Protein AF-A0A954ZZL9-F1 (afdb_monomer_lite)

pLDDT: mean 78.97, std 17.35, range [34.94, 96.69]

Secondary structure (DSSP, 8-state):
-HHHHHHHHHHHHHHHHHHHHHHHHHHHHHHHHHHHHHHHHHHHHHHHHHHHHHHHH---HHHHHHHHHHHHHHTTS-SS----PPPBPTTT-PBPPTT-SB-TTT--B--TTTTS-------

Structure (mmCIF, N/CA/C/O backbone):
data_AF-A0A954ZZL9-F1
#
_entry.id   AF-A0A954ZZL9-F1
#
loop_
_atom_site.group_PDB
_atom_site.id
_atom_site.type_symbol
_atom_site.label_atom_id
_atom_site.label_alt_id
_atom_site.label_comp_id
_atom_site.label_asym_id
_atom_site.label_entity_id
_atom_site.label_seq_id
_atom_site.pdbx_PDB_ins_code
_atom_site.Cartn_x
_atom_site.Cartn_y
_atom_site.Cartn_z
_atom_site.occupancy
_atom_site.B_iso_or_equiv
_atom_site.auth_seq_id
_atom_site.auth_comp_id
_atom_site.auth_asym_id
_atom_site.auth_atom_id
_atom_site.pdbx_PDB_model_num
ATOM 1 N N . MET A 1 1 ? 34.068 2.398 -41.961 1.00 77.44 1 MET A N 1
ATOM 2 C CA . MET A 1 1 ? 32.787 2.642 -42.670 1.00 77.44 1 MET A CA 1
ATOM 3 C C . MET A 1 1 ? 31.711 1.621 -42.310 1.00 77.44 1 MET A C 1
ATOM 5 O O . MET A 1 1 ? 30.819 1.980 -41.560 1.00 77.44 1 MET A O 1
ATOM 9 N N . LEU A 1 2 ? 31.768 0.361 -42.774 1.00 84.62 2 LEU A N 1
ATOM 10 C CA . LEU A 1 2 ? 30.718 -0.630 -42.451 1.00 84.62 2 LEU A CA 1
ATOM 11 C C . LEU A 1 2 ? 30.687 -0.998 -40.952 1.00 84.62 2 LEU A C 1
ATOM 13 O O . LEU A 1 2 ? 29.621 -1.120 -40.359 1.00 84.62 2 LEU A O 1
ATOM 17 N N . TRP A 1 3 ? 31.870 -1.113 -40.342 1.00 89.19 3 TRP A N 1
ATOM 18 C CA . TRP A 1 3 ? 32.038 -1.358 -38.907 1.00 89.19 3 TRP A CA 1
ATOM 19 C C . TRP A 1 3 ? 31.498 -0.208 -38.045 1.00 89.19 3 TRP A C 1
ATOM 21 O O . TRP A 1 3 ? 30.734 -0.456 -37.121 1.00 89.19 3 TRP A O 1
ATOM 31 N N . ASP A 1 4 ? 31.812 1.044 -38.394 1.00 90.81 4 ASP A N 1
ATOM 32 C CA . ASP A 1 4 ? 31.333 2.224 -37.655 1.00 90.81 4 ASP A CA 1
ATOM 33 C C . ASP A 1 4 ? 29.807 2.357 -37.715 1.00 90.81 4 ASP A C 1
ATOM 35 O O . ASP A 1 4 ? 29.178 2.688 -36.716 1.00 90.81 4 ASP A O 1
ATOM 39 N N . LEU A 1 5 ? 29.196 2.039 -38.863 1.00 89.88 5 LEU A N 1
ATOM 40 C CA . LEU A 1 5 ? 27.737 2.020 -39.015 1.00 89.88 5 LEU A CA 1
ATOM 41 C C . LEU A 1 5 ? 27.089 0.949 -38.127 1.00 89.88 5 LEU A C 1
ATOM 43 O O . LEU A 1 5 ? 26.090 1.216 -37.460 1.00 89.88 5 LEU A O 1
ATOM 47 N N . MET A 1 6 ? 27.672 -0.251 -38.078 1.00 90.12 6 MET A N 1
ATOM 48 C CA . MET A 1 6 ? 27.188 -1.329 -37.213 1.00 90.12 6 MET A CA 1
ATOM 49 C C . MET A 1 6 ? 27.371 -0.986 -35.727 1.00 90.12 6 MET A C 1
ATOM 51 O O . MET A 1 6 ? 26.469 -1.217 -34.923 1.00 90.12 6 MET A O 1
ATOM 55 N N . GLN A 1 7 ? 28.498 -0.371 -35.366 1.00 91.38 7 GLN A N 1
ATOM 56 C CA . GLN A 1 7 ? 28.779 0.077 -34.005 1.00 91.38 7 GLN A CA 1
ATOM 57 C C . GLN A 1 7 ? 27.815 1.185 -33.564 1.00 91.38 7 GLN A C 1
ATOM 59 O O . GLN A 1 7 ? 27.275 1.125 -32.461 1.00 91.38 7 GLN A O 1
ATOM 64 N N . GLN A 1 8 ? 27.539 2.166 -34.425 1.00 91.00 8 GLN A N 1
ATOM 65 C CA . GLN A 1 8 ? 26.559 3.220 -34.153 1.00 91.00 8 GLN A CA 1
ATOM 66 C C . GLN A 1 8 ? 25.146 2.651 -33.970 1.00 91.00 8 GLN A C 1
ATOM 68 O O . GLN A 1 8 ? 24.443 3.059 -33.044 1.00 91.00 8 GLN A O 1
ATOM 73 N N . ALA A 1 9 ? 24.750 1.665 -34.783 1.00 90.06 9 ALA A N 1
ATOM 74 C CA . ALA A 1 9 ? 23.472 0.974 -34.621 1.00 90.06 9 ALA A CA 1
ATOM 75 C C . ALA A 1 9 ? 23.392 0.219 -33.281 1.00 90.06 9 ALA A C 1
ATOM 77 O O . ALA A 1 9 ? 22.392 0.322 -32.570 1.00 90.06 9 ALA A O 1
ATOM 78 N N . GLN A 1 10 ? 24.465 -0.474 -32.887 1.00 92.19 10 GLN A N 1
ATOM 79 C CA . GLN A 1 10 ? 24.530 -1.189 -31.612 1.00 92.19 10 GLN A CA 1
ATOM 80 C C . GLN A 1 10 ? 24.492 -0.235 -30.407 1.00 92.19 10 GLN A C 1
ATOM 82 O O . GLN A 1 10 ? 23.763 -0.485 -29.449 1.00 92.19 10 GLN A O 1
ATOM 87 N N . ILE A 1 11 ? 25.210 0.893 -30.462 1.00 90.44 11 ILE A N 1
ATOM 88 C CA . ILE A 1 11 ? 25.174 1.936 -29.421 1.00 90.44 11 ILE A CA 1
ATOM 89 C C . ILE A 1 11 ? 23.768 2.535 -29.310 1.00 90.44 11 ILE A C 1
ATOM 91 O O . ILE A 1 11 ? 23.266 2.709 -28.201 1.00 90.44 11 ILE A O 1
ATOM 95 N N . SER A 1 12 ? 23.112 2.812 -30.442 1.00 91.31 12 SER A N 1
ATOM 96 C CA . SER A 1 12 ? 21.734 3.313 -30.467 1.00 91.31 12 SER A CA 1
ATOM 97 C C . SER A 1 12 ? 20.740 2.315 -29.871 1.00 91.31 12 SER A C 1
ATOM 99 O O . SER A 1 12 ? 19.800 2.721 -29.186 1.00 91.31 12 SER A O 1
ATOM 101 N N . GLN A 1 13 ? 20.932 1.017 -30.106 1.00 92.38 13 GLN A N 1
ATOM 102 C CA . GLN A 1 13 ? 20.095 -0.010 -29.497 1.00 92.38 13 GLN A CA 1
ATOM 103 C C . GLN A 1 13 ? 20.318 -0.080 -27.981 1.00 92.38 13 GLN A C 1
ATOM 105 O O . GLN A 1 13 ? 19.345 -0.062 -27.225 1.00 92.38 13 GLN A O 1
ATOM 110 N N . MET A 1 14 ? 21.578 -0.108 -27.530 1.00 88.94 14 MET A N 1
ATOM 111 C CA . MET A 1 14 ? 21.914 -0.156 -26.103 1.00 88.94 14 MET A CA 1
ATOM 112 C C . MET A 1 14 ? 21.408 1.080 -25.353 1.00 88.94 14 MET A C 1
ATOM 114 O O . MET A 1 14 ? 20.852 0.948 -24.264 1.00 88.94 14 MET A O 1
ATOM 118 N N . SER A 1 15 ? 21.529 2.277 -25.935 1.00 92.19 15 SER A N 1
ATOM 119 C CA . SER A 1 15 ? 20.989 3.499 -25.330 1.00 92.19 15 SER A CA 1
ATOM 120 C C . SER A 1 15 ? 19.459 3.473 -25.259 1.00 92.19 15 SER A C 1
ATOM 122 O O . SER A 1 15 ? 18.885 3.867 -24.244 1.00 92.19 15 SER A O 1
ATOM 124 N N . GLY A 1 16 ? 18.784 2.924 -26.275 1.00 92.81 16 GLY A N 1
ATOM 125 C CA . GLY A 1 16 ? 17.335 2.712 -26.263 1.00 92.81 16 GLY A CA 1
ATOM 126 C C . GLY A 1 16 ? 16.868 1.654 -25.254 1.00 92.81 16 GLY A C 1
ATOM 127 O O . GLY A 1 16 ? 15.778 1.763 -24.690 1.00 92.81 16 GLY A O 1
ATOM 128 N N . GLU A 1 17 ? 17.656 0.610 -25.000 1.00 92.88 17 GLU A N 1
ATOM 129 C CA . GLU A 1 17 ? 17.402 -0.368 -23.933 1.00 92.88 17 GLU A CA 1
ATOM 130 C C . GLU A 1 17 ? 17.608 0.243 -22.544 1.00 92.88 17 GLU A C 1
ATOM 132 O O . GLU A 1 17 ? 16.727 0.109 -21.693 1.00 92.88 17 GLU A O 1
ATOM 137 N N . ALA A 1 18 ? 18.695 0.992 -22.346 1.00 92.88 18 ALA A N 1
ATOM 138 C CA . ALA A 1 18 ? 18.972 1.708 -21.104 1.00 92.88 18 ALA A CA 1
ATOM 139 C C . ALA A 1 18 ? 17.880 2.744 -20.783 1.00 92.88 18 ALA A C 1
ATOM 141 O O . ALA A 1 18 ? 17.373 2.775 -19.664 1.00 92.88 18 ALA A O 1
ATOM 142 N N . ALA A 1 19 ? 17.438 3.526 -21.773 1.00 92.94 19 ALA A N 1
ATOM 143 C CA . ALA A 1 19 ? 16.349 4.489 -21.604 1.00 92.94 19 ALA A CA 1
ATOM 144 C C . ALA A 1 19 ? 15.027 3.806 -21.213 1.00 92.94 19 ALA A C 1
ATOM 146 O O . ALA A 1 19 ? 14.313 4.273 -20.326 1.00 92.94 19 ALA A O 1
ATOM 147 N N . ARG A 1 20 ? 14.706 2.659 -21.832 1.00 92.88 20 ARG A N 1
ATOM 148 C CA . ARG A 1 20 ? 13.519 1.865 -21.475 1.00 92.88 20 ARG A CA 1
ATOM 149 C C . ARG A 1 20 ? 13.626 1.264 -20.076 1.00 92.88 20 ARG A C 1
ATOM 151 O O . ARG A 1 20 ? 12.612 1.183 -19.386 1.00 92.88 20 ARG A O 1
ATOM 158 N N . ALA A 1 21 ? 14.814 0.829 -19.664 1.00 92.81 21 ALA A N 1
ATOM 159 C CA . ALA A 1 21 ? 15.054 0.342 -18.312 1.00 92.81 21 ALA A CA 1
ATOM 160 C C . ALA A 1 21 ? 14.872 1.465 -17.278 1.00 92.81 21 ALA A C 1
ATOM 162 O O . ALA A 1 21 ? 14.150 1.256 -16.306 1.00 92.81 21 ALA A O 1
ATOM 163 N N . GLY A 1 22 ? 15.416 2.660 -17.542 1.00 94.69 22 GLY A N 1
ATOM 164 C CA . GLY A 1 22 ? 15.216 3.853 -16.711 1.00 94.69 22 GLY A CA 1
ATOM 165 C C . GLY A 1 22 ? 13.738 4.211 -16.564 1.00 94.69 22 GLY A C 1
ATOM 166 O O . GLY A 1 22 ? 13.208 4.205 -15.460 1.00 94.69 22 GLY A O 1
ATOM 167 N N . ALA A 1 23 ? 13.014 4.345 -17.679 1.00 94.38 23 ALA A N 1
ATOM 168 C CA . ALA A 1 23 ? 11.582 4.655 -17.645 1.00 94.38 23 ALA A CA 1
ATOM 169 C C . ALA A 1 23 ? 10.737 3.590 -16.911 1.00 94.38 23 ALA A C 1
ATOM 171 O O . ALA A 1 23 ? 9.698 3.898 -16.320 1.00 94.38 23 ALA A O 1
ATOM 172 N N . ARG A 1 24 ? 11.146 2.312 -16.950 1.00 94.06 24 ARG A N 1
ATOM 173 C CA . ARG A 1 24 ? 10.504 1.247 -16.162 1.00 94.06 24 ARG A CA 1
ATOM 174 C C . ARG A 1 24 ? 10.793 1.403 -14.671 1.00 94.06 24 ARG A C 1
ATOM 176 O O . ARG A 1 24 ? 9.863 1.209 -13.890 1.00 94.06 24 ARG A O 1
ATOM 183 N N . ALA A 1 25 ? 12.026 1.737 -14.297 1.00 95.12 25 ALA A N 1
ATOM 184 C CA . ALA A 1 25 ? 12.411 1.980 -12.911 1.00 95.12 25 ALA A CA 1
ATOM 185 C C . ALA A 1 25 ? 11.607 3.149 -12.321 1.00 95.12 25 ALA A C 1
ATOM 187 O O . ALA A 1 25 ? 10.930 2.955 -11.314 1.00 95.12 25 ALA A O 1
ATOM 188 N N . ASP A 1 26 ? 11.536 4.278 -13.031 1.00 95.62 26 ASP A N 1
ATOM 189 C CA . ASP A 1 26 ? 10.769 5.459 -12.609 1.00 95.62 26 ASP A CA 1
ATOM 190 C C . ASP A 1 26 ? 9.279 5.130 -12.402 1.00 95.62 26 ASP A C 1
ATOM 192 O O . ASP A 1 26 ? 8.631 5.568 -11.452 1.00 95.62 26 ASP A O 1
ATOM 196 N N . ASN A 1 27 ? 8.701 4.306 -13.284 1.00 96.19 27 ASN A N 1
ATOM 197 C CA . ASN A 1 27 ? 7.307 3.877 -13.162 1.00 96.19 27 ASN A CA 1
ATOM 198 C C . ASN A 1 27 ? 7.084 2.969 -11.942 1.00 96.19 27 ASN A C 1
ATOM 200 O O . ASN A 1 27 ? 6.061 3.083 -11.263 1.00 96.19 27 ASN A O 1
ATOM 204 N N . VAL A 1 28 ? 8.023 2.063 -11.659 1.00 95.69 28 VAL A N 1
ATOM 205 C CA . VAL A 1 28 ? 7.971 1.213 -10.462 1.00 95.69 28 VAL A CA 1
ATOM 206 C C . VAL A 1 28 ? 8.086 2.065 -9.202 1.00 95.69 28 VAL A C 1
ATOM 208 O O . VAL A 1 28 ? 7.278 1.881 -8.295 1.00 95.69 28 VAL A O 1
ATOM 211 N N . GLU A 1 29 ? 9.000 3.031 -9.177 1.00 96.69 29 GLU A N 1
ATOM 212 C CA . GLU A 1 29 ? 9.170 3.954 -8.055 1.00 96.69 29 GLU A CA 1
ATOM 213 C C . GLU A 1 29 ? 7.896 4.771 -7.801 1.00 96.69 29 GLU A C 1
ATOM 215 O O . GLU A 1 29 ? 7.368 4.772 -6.689 1.00 96.69 29 GLU A O 1
ATOM 220 N N . MET A 1 30 ? 7.301 5.359 -8.844 1.00 95.88 30 MET A N 1
ATOM 221 C CA . MET A 1 30 ? 6.023 6.069 -8.717 1.00 95.88 30 MET A CA 1
ATOM 222 C C . MET A 1 30 ? 4.892 5.170 -8.196 1.00 95.88 30 MET A C 1
ATOM 224 O O . MET A 1 30 ? 4.024 5.617 -7.443 1.00 95.88 30 MET A O 1
ATOM 228 N N . LYS A 1 31 ? 4.845 3.901 -8.620 1.00 95.25 31 LYS A N 1
ATOM 229 C CA . LYS A 1 31 ? 3.844 2.942 -8.129 1.00 95.25 31 LYS A CA 1
ATOM 230 C C . LYS A 1 31 ? 4.073 2.586 -6.667 1.00 95.25 31 LYS A C 1
ATOM 232 O O . LYS A 1 31 ? 3.084 2.455 -5.948 1.00 95.25 31 LYS A O 1
ATOM 237 N N . LEU A 1 32 ? 5.329 2.442 -6.251 1.00 96.38 32 LEU A N 1
ATOM 238 C CA . LEU A 1 32 ? 5.699 2.165 -4.869 1.00 96.38 32 LEU A CA 1
ATOM 239 C C . LEU A 1 32 ? 5.281 3.325 -3.964 1.00 96.38 32 LEU A C 1
ATOM 241 O O . LEU A 1 32 ? 4.493 3.105 -3.050 1.00 96.38 32 LEU A O 1
ATOM 245 N N . GLN A 1 33 ? 5.649 4.558 -4.315 1.00 95.31 33 GLN A N 1
ATOM 246 C CA . GLN A 1 33 ? 5.258 5.757 -3.564 1.00 95.31 33 GLN A CA 1
ATOM 247 C C . GLN A 1 33 ? 3.733 5.885 -3.426 1.00 95.31 33 GLN A C 1
ATOM 249 O O . GLN A 1 33 ? 3.205 6.182 -2.356 1.00 95.31 33 GLN A O 1
ATOM 254 N N . ARG A 1 34 ? 2.977 5.612 -4.499 1.00 94.00 34 ARG A N 1
ATOM 255 C CA . ARG A 1 34 ? 1.504 5.610 -4.436 1.00 94.00 34 ARG A CA 1
ATOM 256 C C . ARG A 1 34 ? 0.952 4.486 -3.563 1.00 94.00 34 ARG A C 1
ATOM 258 O O . ARG A 1 34 ? -0.110 4.658 -2.967 1.00 94.00 34 ARG A O 1
ATOM 265 N N . ALA A 1 35 ? 1.597 3.322 -3.544 1.00 94.00 35 ALA A N 1
ATOM 266 C CA . ALA A 1 35 ? 1.190 2.211 -2.692 1.00 94.00 35 ALA A CA 1
ATOM 267 C C . ALA A 1 35 ? 1.444 2.541 -1.216 1.00 94.00 35 ALA A C 1
ATOM 269 O O . ALA A 1 35 ? 0.531 2.373 -0.413 1.00 94.00 35 ALA A O 1
ATOM 270 N N . GLU A 1 36 ? 2.613 3.094 -0.892 1.00 94.69 36 GLU A N 1
ATOM 271 C CA . GLU A 1 36 ? 2.982 3.565 0.449 1.00 94.69 36 GLU A CA 1
ATOM 272 C C . GLU A 1 36 ? 1.984 4.610 0.958 1.00 94.69 36 GLU A C 1
ATOM 274 O O . GLU A 1 36 ? 1.335 4.391 1.975 1.00 94.69 36 GLU A O 1
ATOM 279 N N . GLN A 1 37 ? 1.704 5.655 0.170 1.00 94.88 37 GLN A N 1
ATOM 280 C CA . GLN A 1 37 ? 0.708 6.676 0.529 1.00 94.88 37 GLN A CA 1
ATOM 281 C C . GLN A 1 37 ? -0.689 6.095 0.799 1.00 94.88 37 GLN A C 1
ATOM 283 O O . GLN A 1 37 ? -1.439 6.595 1.641 1.00 94.88 37 GLN A O 1
ATOM 288 N N . ARG A 1 38 ? -1.083 5.046 0.066 1.00 93.69 38 ARG A N 1
ATOM 289 C CA . ARG A 1 38 ? -2.365 4.365 0.294 1.00 93.69 38 ARG A CA 1
ATOM 290 C C . ARG A 1 38 ? -2.345 3.551 1.581 1.00 93.69 38 ARG A C 1
ATOM 292 O O . ARG A 1 38 ? -3.364 3.541 2.265 1.00 93.69 38 ARG A O 1
ATOM 299 N N . VAL A 1 39 ? -1.236 2.885 1.894 1.00 95.38 39 VAL A N 1
ATOM 300 C CA . VAL A 1 39 ? -1.061 2.138 3.146 1.00 95.38 39 VAL A CA 1
ATOM 301 C C . VAL A 1 39 ? -1.094 3.094 4.335 1.00 95.38 39 VAL A C 1
ATOM 303 O O . VAL A 1 39 ? -1.876 2.860 5.250 1.00 95.38 39 VAL A O 1
ATOM 306 N N . ASP A 1 40 ? -0.371 4.211 4.275 1.00 93.38 40 ASP A N 1
ATOM 307 C CA . ASP A 1 40 ? -0.361 5.221 5.341 1.00 93.38 40 ASP A CA 1
ATOM 308 C C . ASP A 1 40 ? -1.757 5.794 5.582 1.00 93.38 40 ASP A C 1
ATOM 310 O O . ASP A 1 40 ? -2.231 5.890 6.715 1.00 93.38 40 ASP A O 1
ATOM 314 N N . ARG A 1 41 ? -2.478 6.111 4.500 1.00 94.31 41 ARG A N 1
ATOM 315 C CA . ARG A 1 41 ? -3.862 6.577 4.600 1.00 94.31 41 ARG A CA 1
ATOM 316 C C . ARG A 1 41 ? -4.783 5.521 5.209 1.00 94.31 41 ARG A C 1
ATOM 318 O O . ARG A 1 41 ? -5.663 5.873 5.990 1.00 94.31 41 ARG A O 1
ATOM 325 N N . LEU A 1 42 ? -4.621 4.250 4.843 1.00 95.06 42 LEU A N 1
ATOM 326 C CA . LEU A 1 42 ? -5.401 3.158 5.428 1.00 95.06 42 LEU A CA 1
ATOM 327 C C . LEU A 1 42 ? -5.085 2.991 6.915 1.00 95.06 42 LEU A C 1
ATOM 329 O O . LEU A 1 42 ? -6.015 2.864 7.702 1.00 95.06 42 LEU A O 1
ATOM 333 N N . ALA A 1 43 ? -3.813 3.066 7.307 1.00 92.75 43 ALA A N 1
ATOM 334 C CA . ALA A 1 43 ? -3.402 3.013 8.704 1.00 92.75 43 ALA A CA 1
ATOM 335 C C . ALA A 1 43 ? -4.033 4.156 9.513 1.00 92.75 43 ALA A C 1
ATOM 337 O O . ALA A 1 43 ? -4.634 3.903 10.555 1.00 92.75 43 ALA A O 1
ATOM 338 N N . LEU A 1 44 ? -3.993 5.391 8.998 1.00 94.94 44 LEU A N 1
ATOM 339 C CA . LEU A 1 44 ? -4.648 6.547 9.622 1.00 94.94 44 LEU A CA 1
ATOM 340 C C . LEU A 1 44 ? -6.155 6.337 9.799 1.00 94.94 44 LEU A C 1
ATOM 342 O O . LEU A 1 44 ? -6.694 6.622 10.867 1.00 94.94 44 LEU A O 1
ATOM 346 N N . LEU A 1 45 ? -6.838 5.814 8.778 1.00 95.06 45 LEU A N 1
ATOM 347 C CA . LEU A 1 45 ? -8.267 5.512 8.868 1.00 95.06 45 LEU A CA 1
ATOM 348 C C . LEU A 1 45 ? -8.554 4.400 9.881 1.00 95.06 45 LEU A C 1
ATOM 350 O O . LEU A 1 45 ? -9.497 4.532 10.652 1.00 95.06 45 LEU A O 1
ATOM 354 N N . CYS A 1 46 ? -7.753 3.334 9.913 1.00 92.50 46 CYS A N 1
ATOM 355 C CA . CYS A 1 46 ? -7.894 2.258 10.895 1.00 92.50 46 CYS A CA 1
ATOM 356 C C . CYS A 1 46 ? -7.704 2.762 12.327 1.00 92.50 46 CYS A C 1
ATOM 358 O O . CYS A 1 46 ? -8.511 2.427 13.189 1.00 92.50 46 CYS A O 1
ATOM 360 N N . MET A 1 47 ? -6.705 3.615 12.567 1.00 92.25 47 MET A N 1
ATOM 361 C CA . MET A 1 47 ? -6.502 4.248 13.872 1.00 92.25 47 MET A CA 1
ATOM 362 C C . MET A 1 47 ? -7.691 5.134 14.254 1.00 92.25 47 MET A C 1
ATOM 364 O O . MET A 1 47 ? -8.214 5.005 15.354 1.00 92.25 47 MET A O 1
ATOM 368 N N . ALA A 1 48 ? -8.180 5.969 13.332 1.00 93.50 48 ALA A N 1
ATOM 369 C CA . ALA A 1 48 ? -9.349 6.811 13.584 1.00 93.50 48 ALA A CA 1
ATOM 370 C C . ALA A 1 48 ? -10.613 5.982 13.879 1.00 93.50 48 ALA A C 1
ATOM 372 O O . ALA A 1 48 ? -11.361 6.302 14.800 1.00 93.50 48 ALA A O 1
ATOM 373 N N . MET A 1 49 ? -10.843 4.899 13.127 1.00 91.62 49 MET A N 1
ATOM 374 C CA . MET A 1 49 ? -11.946 3.969 13.384 1.00 91.62 49 MET A CA 1
ATOM 375 C C . MET A 1 49 ? -11.815 3.332 14.767 1.00 91.62 49 MET A C 1
ATOM 377 O O . MET A 1 49 ? -12.802 3.290 15.497 1.00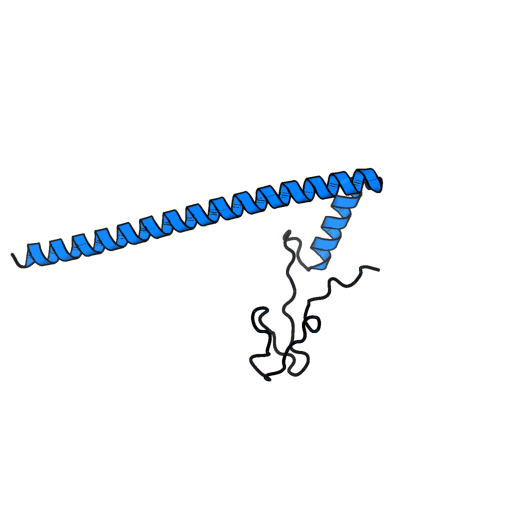 91.62 49 MET A O 1
ATOM 381 N N . TRP A 1 50 ? -10.614 2.881 15.141 1.00 91.56 50 TRP A N 1
ATOM 382 C CA . TRP A 1 50 ? -10.356 2.297 16.455 1.00 91.56 50 TRP A CA 1
ATOM 383 C C . TRP A 1 50 ? -10.640 3.279 17.589 1.00 91.56 50 TRP A C 1
ATOM 385 O O . TRP A 1 50 ? -11.391 2.928 18.491 1.00 91.56 50 TRP A O 1
ATOM 395 N N . THR A 1 51 ? -10.121 4.510 17.523 1.00 89.31 51 THR A N 1
ATOM 396 C CA . THR A 1 51 ? -10.378 5.537 18.544 1.00 89.31 51 THR A CA 1
ATOM 397 C C . THR A 1 51 ? -11.875 5.804 18.709 1.00 89.31 51 THR A C 1
ATOM 399 O O . THR A 1 51 ? -12.378 5.830 19.826 1.00 89.31 51 THR A O 1
ATOM 402 N N . LEU A 1 52 ? -12.620 5.923 17.606 1.00 92.06 52 LEU A N 1
ATOM 403 C CA . LEU A 1 52 ? -14.071 6.124 17.667 1.00 92.06 52 LEU A CA 1
ATOM 404 C C . LEU A 1 52 ? -14.810 4.920 18.268 1.00 92.06 52 LEU A C 1
ATOM 406 O O . LEU A 1 52 ? -15.781 5.095 19.004 1.00 92.06 52 LEU A O 1
ATOM 410 N N . LEU A 1 53 ? -14.383 3.699 17.940 1.00 90.94 53 LEU A N 1
ATOM 411 C CA . LEU A 1 53 ? -14.978 2.469 18.461 1.00 90.94 53 LEU A CA 1
ATOM 412 C C . LEU A 1 53 ? -14.699 2.310 19.956 1.00 90.94 53 LEU A C 1
ATOM 414 O O . LEU A 1 53 ? -15.642 2.092 20.718 1.00 90.94 53 LEU A O 1
ATOM 418 N N . SER A 1 54 ? -13.445 2.451 20.384 1.00 91.00 54 SER A N 1
ATOM 419 C CA . SER A 1 54 ? -13.041 2.263 21.779 1.00 91.00 54 SER A CA 1
ATOM 420 C C . SER A 1 54 ? -13.690 3.296 22.703 1.00 91.00 54 SER A C 1
ATOM 422 O O . SER A 1 54 ? -14.242 2.917 23.734 1.00 91.00 54 SER A O 1
ATOM 424 N N . GLU A 1 55 ? -13.772 4.566 22.290 1.00 90.19 55 GLU A N 1
ATOM 425 C CA . GLU A 1 55 ? -14.463 5.622 23.048 1.00 90.19 55 GLU A CA 1
ATOM 426 C C . GLU A 1 55 ? -15.961 5.347 23.250 1.00 90.19 55 GLU A C 1
ATOM 428 O O . GLU A 1 55 ? -16.536 5.727 24.271 1.00 90.19 55 GLU A O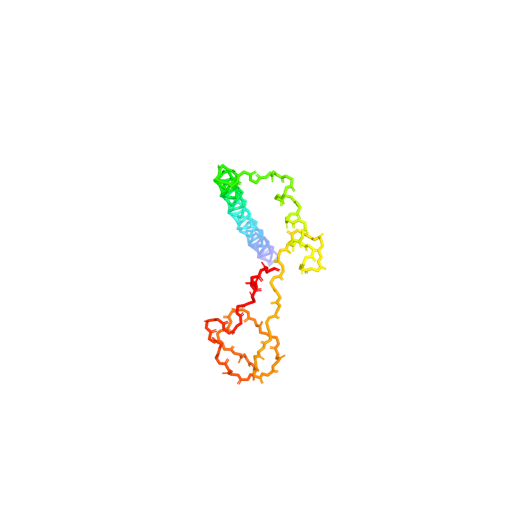 1
ATOM 433 N N . LYS A 1 56 ? -16.623 4.714 22.274 1.00 89.50 56 LYS A N 1
ATOM 434 C CA . LYS A 1 56 ? -18.077 4.479 22.307 1.00 89.50 56 LYS A CA 1
ATOM 435 C C . LYS A 1 56 ? -18.475 3.161 22.958 1.00 89.50 56 LYS A C 1
ATOM 437 O O . LYS A 1 56 ? -19.600 3.055 23.438 1.00 89.50 56 LYS A O 1
ATOM 442 N N . THR A 1 57 ? -17.597 2.165 22.933 1.00 88.94 57 THR A N 1
ATOM 443 C CA . THR A 1 57 ? -17.922 0.788 23.341 1.00 88.94 57 THR A CA 1
ATOM 444 C C . THR A 1 57 ? -17.174 0.329 24.587 1.00 88.94 57 THR A C 1
ATOM 446 O O . THR A 1 57 ? -17.615 -0.621 25.224 1.00 88.94 57 THR A O 1
ATOM 449 N N . GLY A 1 58 ? -16.073 0.993 24.954 1.00 86.81 58 GLY A N 1
ATOM 450 C CA . GLY A 1 58 ? -15.214 0.571 26.062 1.00 86.81 58 GLY A CA 1
ATOM 451 C C . GLY A 1 58 ? -14.403 -0.698 25.776 1.00 86.81 58 GLY A C 1
ATOM 452 O O . GLY A 1 58 ? -13.816 -1.245 26.705 1.00 86.81 58 GLY A O 1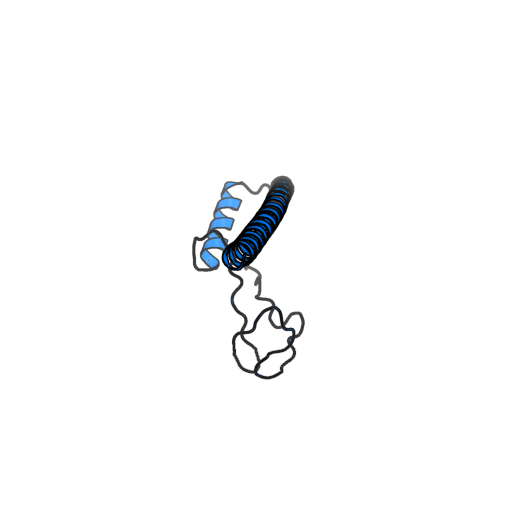
ATOM 453 N N . ILE A 1 59 ? -14.374 -1.163 24.520 1.00 90.25 59 ILE A N 1
ATOM 454 C CA . ILE A 1 59 ? -13.587 -2.328 24.092 1.00 90.25 59 ILE A CA 1
ATOM 455 C C . ILE A 1 59 ? -12.104 -2.066 24.353 1.00 90.25 59 ILE A C 1
ATOM 457 O O . ILE A 1 59 ? -11.581 -0.990 24.044 1.00 90.25 59 ILE A O 1
ATOM 461 N N . THR A 1 60 ? -11.426 -3.071 24.900 1.00 88.06 60 THR A N 1
ATOM 462 C CA . THR A 1 60 ? -9.994 -2.995 25.202 1.00 88.06 60 THR A CA 1
ATOM 463 C C . THR A 1 60 ? -9.144 -3.378 23.992 1.00 88.06 60 THR A C 1
ATOM 465 O O . THR A 1 60 ? -9.562 -4.122 23.104 1.00 88.06 60 THR A O 1
ATOM 468 N N . GLU A 1 61 ? -7.906 -2.893 23.951 1.00 84.62 61 GLU A N 1
ATOM 469 C CA . GLU A 1 61 ? -6.974 -3.225 22.865 1.00 84.62 61 GLU A CA 1
ATOM 470 C C . GLU A 1 61 ? -6.637 -4.728 22.821 1.00 84.62 61 GLU A C 1
ATOM 472 O O . GLU A 1 61 ? -6.427 -5.302 21.752 1.00 84.62 61 GLU A O 1
ATOM 477 N N . GLU A 1 62 ? -6.686 -5.402 23.971 1.00 86.06 62 GLU A N 1
ATOM 478 C CA . GLU A 1 62 ? -6.510 -6.852 24.091 1.00 86.06 62 GLU A CA 1
ATOM 479 C C . GLU A 1 62 ? -7.629 -7.630 23.381 1.00 86.06 62 GLU A C 1
ATOM 481 O O . GLU A 1 62 ? -7.356 -8.589 22.654 1.00 86.06 62 GLU A O 1
ATOM 486 N N . GLU A 1 63 ? -8.882 -7.193 23.528 1.00 85.31 63 GLU A N 1
ATOM 487 C CA . GLU A 1 63 ? -10.038 -7.783 22.841 1.00 85.31 63 GLU A CA 1
ATOM 488 C C . GLU A 1 63 ? -9.941 -7.605 21.324 1.00 85.31 63 GLU A C 1
ATOM 490 O O . GLU A 1 63 ? -10.196 -8.552 20.574 1.00 85.31 63 GLU A O 1
ATOM 495 N N . LEU A 1 64 ? -9.497 -6.431 20.861 1.00 87.12 64 LEU A N 1
ATOM 496 C CA . LEU A 1 64 ? -9.241 -6.195 19.441 1.00 87.12 64 LEU A CA 1
ATOM 497 C C . LEU A 1 64 ? -8.170 -7.152 18.907 1.00 87.12 64 LEU A C 1
ATOM 499 O O . LEU A 1 64 ? -8.375 -7.792 17.875 1.00 87.12 64 LEU A O 1
ATOM 503 N N . HIS A 1 65 ? -7.040 -7.280 19.604 1.00 85.88 65 HIS A N 1
ATOM 504 C CA . HIS A 1 65 ? -5.959 -8.174 19.192 1.00 85.88 65 HIS A CA 1
ATOM 505 C C . HIS A 1 65 ? -6.392 -9.639 19.146 1.00 85.88 65 HIS A C 1
ATOM 507 O O . HIS A 1 65 ? -6.041 -10.353 18.202 1.00 85.88 65 HIS A O 1
ATOM 513 N N . ASN A 1 66 ? -7.170 -10.088 20.130 1.00 86.00 66 ASN A N 1
ATOM 514 C CA . ASN A 1 66 ? -7.724 -11.439 20.137 1.00 86.00 66 ASN A CA 1
ATOM 515 C C . ASN A 1 66 ? -8.660 -11.648 18.944 1.00 86.00 66 ASN A C 1
ATOM 517 O O . ASN A 1 66 ? -8.519 -12.636 18.223 1.00 86.00 66 ASN A O 1
ATOM 521 N N . ARG A 1 67 ? -9.520 -10.668 18.647 1.00 84.06 67 ARG A N 1
ATOM 522 C CA . ARG A 1 67 ? -10.427 -10.744 17.503 1.00 84.06 67 ARG A CA 1
ATOM 523 C C . ARG A 1 67 ? -9.699 -10.758 16.158 1.00 84.06 67 ARG A C 1
ATOM 525 O O . ARG A 1 67 ? -10.096 -11.491 15.257 1.00 84.06 67 ARG A O 1
ATOM 532 N N . VAL A 1 68 ? -8.618 -9.992 16.018 1.00 84.19 68 VAL A N 1
ATOM 533 C CA . VAL A 1 68 ? -7.765 -10.027 14.818 1.00 84.19 68 VAL A CA 1
ATOM 534 C C . VAL A 1 68 ? -7.153 -11.416 14.628 1.00 84.19 68 VAL A C 1
ATOM 536 O O . VAL A 1 68 ? -7.195 -11.941 13.518 1.00 84.19 68 VAL A O 1
ATOM 539 N N . ARG A 1 69 ? -6.644 -12.044 15.698 1.00 78.81 69 ARG A N 1
ATOM 540 C CA . ARG A 1 69 ? -6.097 -13.412 15.641 1.00 78.81 69 ARG A CA 1
ATOM 541 C C . ARG A 1 69 ? -7.152 -14.438 15.231 1.00 78.81 69 ARG A C 1
ATOM 543 O O . ARG A 1 69 ? -6.861 -15.305 14.416 1.00 78.81 69 ARG A O 1
ATOM 550 N N . GLU A 1 70 ? -8.365 -14.339 15.768 1.00 80.25 70 GLU A N 1
ATOM 551 C CA . GLU A 1 70 ? -9.479 -15.220 15.393 1.00 80.25 70 GLU A CA 1
ATOM 552 C C . GLU A 1 70 ? -9.835 -15.105 13.907 1.00 80.25 70 GLU A C 1
ATOM 554 O O . GLU A 1 70 ? -10.036 -16.119 13.241 1.00 80.25 70 GLU A O 1
ATOM 559 N N . ILE A 1 71 ? -9.894 -13.879 13.380 1.00 75.44 71 ILE A N 1
ATOM 560 C CA . ILE A 1 71 ? -10.206 -13.627 11.968 1.00 75.44 71 ILE A CA 1
ATOM 561 C C . ILE A 1 71 ? -9.090 -14.157 11.057 1.00 75.44 71 ILE A C 1
ATOM 563 O O . ILE A 1 71 ? -9.389 -14.785 10.045 1.00 75.44 71 ILE A O 1
ATOM 567 N N . ASP A 1 72 ? -7.823 -13.947 11.420 1.00 65.25 72 ASP A N 1
ATOM 568 C CA . ASP A 1 72 ? -6.665 -14.445 10.662 1.00 65.25 72 ASP A CA 1
ATOM 569 C C . ASP A 1 72 ? -6.638 -15.987 10.619 1.00 65.25 72 ASP A C 1
ATOM 571 O O . ASP A 1 72 ? -6.422 -16.600 9.575 1.00 65.25 72 ASP A O 1
ATOM 575 N N . LEU A 1 73 ? -6.973 -16.638 11.739 1.00 66.06 73 LEU A N 1
ATOM 576 C CA . LEU A 1 73 ? -7.103 -18.095 11.821 1.00 66.06 73 LEU A CA 1
ATOM 577 C C . LEU A 1 73 ? -8.274 -18.645 10.989 1.00 66.06 73 LEU A C 1
ATOM 579 O O . LEU A 1 73 ? -8.169 -19.749 10.449 1.00 66.06 73 LEU A O 1
ATOM 583 N N . ALA A 1 74 ? -9.372 -17.895 10.862 1.00 58.81 74 ALA A N 1
ATOM 584 C CA . ALA A 1 74 ? -10.565 -18.325 10.133 1.00 58.81 74 ALA A CA 1
ATOM 585 C C . ALA A 1 74 ? -10.355 -18.433 8.608 1.00 58.81 74 ALA A C 1
ATOM 587 O O . ALA A 1 74 ? -11.080 -19.181 7.952 1.00 58.81 74 ALA A O 1
ATOM 588 N N . ASP A 1 75 ? -9.353 -17.747 8.044 1.00 52.19 75 ASP A N 1
ATOM 589 C CA . ASP A 1 75 ? -9.027 -17.805 6.608 1.00 52.19 75 ASP A CA 1
ATOM 590 C C . ASP A 1 75 ? -8.016 -18.924 6.254 1.00 52.19 75 ASP A C 1
ATOM 592 O O . ASP A 1 75 ? -7.635 -19.120 5.097 1.00 52.19 75 ASP A O 1
ATOM 596 N N . GLY A 1 76 ? -7.607 -19.719 7.254 1.00 50.78 76 GLY A N 1
ATOM 597 C CA . GLY A 1 76 ? -6.843 -20.958 7.076 1.00 50.78 76 GLY A CA 1
ATOM 598 C C . GLY A 1 76 ? -5.320 -20.806 7.000 1.00 50.78 76 GLY A C 1
ATOM 599 O O . GLY A 1 76 ? -4.628 -21.785 6.707 1.00 50.78 76 GLY A O 1
ATOM 600 N N . SER A 1 77 ? -4.759 -19.624 7.267 1.00 46.72 77 SER A N 1
ATOM 601 C CA . SER A 1 77 ? -3.318 -19.445 7.487 1.00 46.72 77 SER A CA 1
ATOM 602 C C . SER A 1 77 ? -3.031 -18.154 8.234 1.00 46.72 77 SER A C 1
ATOM 604 O O . SER A 1 77 ? -3.539 -17.105 7.868 1.00 46.72 77 SER A O 1
ATOM 606 N N . LEU A 1 78 ? -2.145 -18.248 9.226 1.00 51.69 78 LEU A N 1
ATOM 607 C CA . LEU A 1 78 ? -1.652 -17.126 10.022 1.00 51.69 78 LEU A CA 1
ATOM 608 C C . LEU A 1 78 ? -0.624 -16.320 9.201 1.00 51.69 78 LEU A C 1
ATOM 610 O O . LEU A 1 78 ? 0.577 -16.358 9.467 1.00 51.69 78 LEU A O 1
ATOM 614 N N . ASP A 1 79 ? -1.071 -15.724 8.092 1.00 56.72 79 ASP A N 1
ATOM 615 C CA . ASP A 1 79 ? -0.231 -14.987 7.138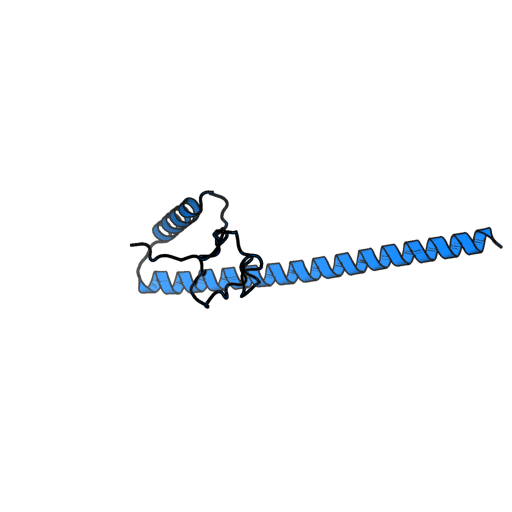 1.00 56.72 79 ASP A CA 1
ATOM 616 C C . ASP A 1 79 ? -0.498 -13.470 7.136 1.00 56.72 79 ASP A C 1
ATOM 618 O O . ASP A 1 79 ? 0.188 -12.733 6.416 1.00 56.72 79 ASP A O 1
ATOM 622 N N . GLY A 1 80 ? -1.449 -12.998 7.958 1.00 55.22 80 GLY A N 1
ATOM 623 C CA . GLY A 1 80 ? -1.831 -11.592 8.069 1.00 55.22 80 GLY A CA 1
ATOM 624 C C . GLY A 1 80 ? -2.579 -11.063 6.843 1.00 55.22 80 GLY A C 1
ATOM 625 O O . GLY A 1 80 ? -2.592 -9.849 6.613 1.00 55.22 80 GLY A O 1
ATOM 626 N N . LYS A 1 81 ? -3.147 -11.940 6.001 1.00 52.81 81 LYS A N 1
ATOM 627 C CA . LYS A 1 81 ? -3.829 -11.564 4.756 1.00 52.81 81 LYS A CA 1
ATOM 628 C C . LYS A 1 81 ? -5.207 -12.203 4.666 1.00 52.81 81 LYS A C 1
ATOM 630 O O . LYS A 1 81 ? -5.355 -13.415 4.654 1.00 52.81 81 LYS A O 1
ATOM 635 N N . VAL A 1 82 ? -6.212 -11.368 4.407 1.00 53.91 82 VAL A N 1
ATOM 636 C CA . VAL A 1 82 ? -7.551 -11.846 4.046 1.00 53.91 82 VAL A CA 1
ATOM 637 C C . VAL A 1 82 ? -7.530 -12.384 2.609 1.00 53.91 82 VAL A C 1
ATOM 639 O O . VAL A 1 82 ? -7.434 -11.630 1.631 1.00 53.91 82 VAL A O 1
ATOM 642 N N . ARG A 1 83 ? -7.613 -13.704 2.460 1.00 51.59 83 ARG A N 1
ATOM 643 C CA . ARG A 1 83 ? -7.732 -14.431 1.198 1.00 51.59 83 ARG A CA 1
ATOM 644 C C . ARG A 1 83 ? -9.200 -14.637 0.871 1.00 51.59 83 ARG A C 1
ATOM 646 O O . ARG A 1 83 ? -9.830 -15.628 1.201 1.00 51.59 83 ARG A O 1
ATOM 653 N N . VAL A 1 84 ? -9.746 -13.734 0.068 1.00 55.78 84 VAL A N 1
ATOM 654 C CA . VAL A 1 84 ? -11.094 -13.938 -0.475 1.00 55.78 84 VAL A CA 1
ATOM 655 C 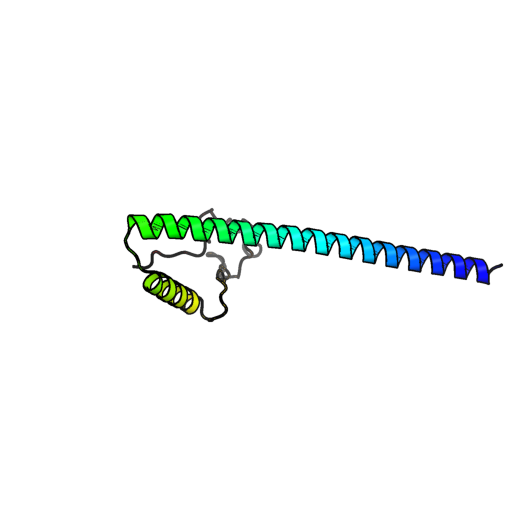C . VAL A 1 84 ? -11.128 -15.214 -1.332 1.00 55.78 84 VAL A C 1
ATOM 657 O O . VAL A 1 84 ? -10.570 -15.229 -2.436 1.00 55.78 84 VAL A O 1
ATOM 660 N N . GLN A 1 85 ? -11.821 -16.238 -0.831 1.00 57.31 85 GLN A N 1
ATOM 661 C CA . GLN A 1 85 ? -11.952 -17.559 -1.447 1.00 57.31 85 GLN A CA 1
ATOM 662 C C . GLN A 1 85 ? -12.396 -17.481 -2.926 1.00 57.31 85 GLN A C 1
ATOM 664 O O . GLN A 1 85 ? -13.275 -16.671 -3.270 1.00 57.31 85 GLN A O 1
ATOM 669 N N . PRO A 1 86 ? -11.819 -18.310 -3.821 1.00 59.59 86 PRO A N 1
ATOM 670 C CA . PRO A 1 86 ? -12.252 -18.399 -5.211 1.00 59.59 86 PRO A CA 1
ATOM 671 C C . PRO A 1 86 ? -13.713 -18.857 -5.287 1.00 59.59 86 PRO A C 1
ATOM 673 O O . PRO A 1 86 ? -14.081 -19.893 -4.743 1.00 59.59 86 PRO A O 1
ATOM 676 N N . GLN A 1 87 ? -14.554 -18.090 -5.978 1.00 68.00 87 GLN A N 1
ATOM 677 C CA . GLN A 1 87 ? -15.980 -18.395 -6.114 1.00 68.00 87 GLN A CA 1
ATOM 678 C C . GLN A 1 87 ? -16.205 -19.444 -7.206 1.00 68.00 87 GLN A C 1
ATOM 680 O O . GLN A 1 87 ? -15.614 -19.348 -8.283 1.00 68.00 87 GLN A O 1
ATOM 685 N N . ALA A 1 88 ? -17.077 -20.420 -6.959 1.00 75.50 88 ALA A N 1
ATOM 686 C CA . ALA A 1 88 ? -17.526 -21.375 -7.969 1.00 75.50 88 ALA A CA 1
ATOM 687 C C . ALA A 1 88 ? -18.827 -20.893 -8.627 1.00 75.50 88 ALA A C 1
ATOM 689 O O . ALA A 1 88 ? -19.668 -20.259 -7.995 1.00 75.50 88 ALA A O 1
ATOM 690 N N . CYS A 1 89 ? -19.008 -21.179 -9.916 1.00 77.44 89 CYS A N 1
ATOM 691 C CA . CYS A 1 89 ? -20.251 -20.855 -10.609 1.00 77.44 89 CYS A CA 1
ATOM 692 C C . CYS A 1 89 ? -21.411 -21.722 -10.092 1.00 77.44 89 CYS A C 1
ATOM 694 O O . CYS A 1 89 ? -21.288 -22.944 -10.159 1.00 77.44 89 CYS A O 1
ATOM 696 N N . PRO A 1 90 ? -22.572 -21.152 -9.719 1.00 78.25 90 PRO A N 1
ATOM 697 C CA . PRO A 1 90 ? -23.702 -21.932 -9.202 1.00 78.25 90 PRO A CA 1
ATOM 698 C C . PRO A 1 90 ? -24.276 -22.929 -10.223 1.00 78.25 90 PRO A C 1
ATOM 700 O O . PRO A 1 90 ? -24.901 -23.913 -9.845 1.00 78.25 90 PRO A O 1
ATOM 703 N N . LYS A 1 91 ? -24.050 -22.706 -11.527 1.00 78.44 91 LYS A N 1
ATOM 704 C CA . LYS A 1 91 ? -24.581 -23.560 -12.602 1.00 78.44 91 LYS A CA 1
ATOM 705 C C . LYS A 1 91 ? -23.625 -24.668 -13.051 1.00 78.44 91 LYS A C 1
ATOM 707 O O . LYS A 1 91 ? -24.078 -25.735 -13.443 1.00 78.44 91 LYS A O 1
ATOM 712 N N . CYS A 1 92 ? -22.317 -24.409 -13.083 1.00 81.62 92 CYS A N 1
ATOM 713 C CA . CYS A 1 92 ? -21.334 -25.361 -13.631 1.00 81.62 92 CYS A CA 1
ATOM 714 C C . CYS A 1 92 ? -20.218 -25.745 -12.659 1.00 81.62 92 CYS A C 1
ATOM 716 O O . CYS A 1 92 ? -19.321 -26.494 -13.037 1.00 81.62 92 CYS A O 1
ATOM 718 N N . ASN A 1 93 ? -20.254 -25.205 -11.440 1.00 76.75 93 ASN A N 1
ATOM 719 C CA . ASN A 1 93 ? -19.316 -25.437 -10.347 1.00 76.75 93 ASN A CA 1
ATOM 720 C C . ASN A 1 93 ? -17.830 -25.197 -10.677 1.00 76.75 93 ASN A C 1
ATOM 722 O O . ASN A 1 93 ? -16.943 -25.654 -9.964 1.00 76.75 93 ASN A O 1
ATOM 726 N N . ARG A 1 94 ? -17.534 -24.473 -11.764 1.00 78.94 94 ARG A N 1
ATOM 727 C CA . ARG A 1 94 ? -16.165 -24.089 -12.134 1.00 78.94 94 ARG A CA 1
ATOM 728 C C . ARG A 1 94 ? -15.767 -22.786 -11.459 1.00 78.94 94 ARG A C 1
ATOM 730 O O . ARG A 1 94 ? -16.597 -21.886 -11.325 1.00 78.94 94 ARG A O 1
ATOM 737 N N . THR A 1 95 ? -14.489 -22.672 -11.111 1.00 79.44 95 THR A N 1
ATOM 738 C CA . THR A 1 95 ? -13.915 -21.475 -10.492 1.00 79.44 95 THR A CA 1
ATOM 739 C C . THR A 1 95 ? -14.035 -20.259 -11.405 1.00 79.44 95 THR A C 1
ATOM 741 O O . THR A 1 95 ? -13.673 -20.298 -12.584 1.00 79.44 95 THR A O 1
ATOM 744 N N . LEU A 1 96 ? -14.545 -19.169 -10.847 1.00 77.25 96 LEU A N 1
ATOM 745 C CA . LEU A 1 96 ? -14.794 -17.907 -11.520 1.00 77.25 96 LEU A CA 1
ATOM 746 C C . LEU A 1 96 ? -13.721 -16.878 -11.170 1.00 77.25 96 LEU A C 1
ATOM 748 O O . LEU A 1 96 ? -13.265 -16.769 -10.034 1.00 77.25 96 LEU A O 1
ATOM 752 N N . SER A 1 97 ? -13.364 -16.069 -12.164 1.00 68.19 97 SER A N 1
ATOM 753 C CA . SER A 1 97 ? -12.562 -14.867 -11.953 1.00 68.19 97 SER A CA 1
ATOM 754 C C . SER A 1 97 ? -13.478 -13.687 -11.632 1.00 68.19 97 SER A C 1
ATOM 756 O O . SER A 1 97 ? -14.442 -13.436 -12.353 1.00 68.19 97 SER A O 1
ATOM 758 N N . LYS A 1 98 ? -13.134 -12.911 -10.595 1.00 65.12 98 LYS A N 1
ATOM 759 C CA . LYS A 1 98 ? -13.915 -11.758 -10.097 1.00 65.12 98 LYS A CA 1
ATOM 760 C C . LYS A 1 98 ? -14.136 -10.635 -11.118 1.00 65.12 98 LYS A C 1
ATOM 762 O O . LYS A 1 98 ? -14.923 -9.732 -10.870 1.00 65.12 98 LYS A O 1
ATOM 767 N N . LYS A 1 99 ? -13.409 -10.647 -12.240 1.00 68.88 99 LYS A N 1
ATOM 768 C CA . LYS A 1 99 ? -13.473 -9.596 -13.269 1.00 68.88 99 LYS A CA 1
ATOM 769 C C . LYS A 1 99 ? -14.647 -9.753 -14.234 1.00 68.88 99 LYS A C 1
ATOM 771 O O . LYS A 1 99 ? -14.976 -8.795 -14.924 1.00 68.88 99 LYS A O 1
ATOM 776 N N . HIS A 1 100 ? -15.251 -10.938 -14.318 1.00 71.88 100 HIS A N 1
ATOM 777 C CA . HIS A 1 100 ? -16.298 -11.212 -15.296 1.00 71.88 100 HIS A CA 1
ATOM 778 C C . HIS A 1 100 ? -17.657 -11.344 -14.612 1.00 71.88 100 HIS A C 1
ATOM 780 O O . HIS A 1 100 ? -17.843 -12.199 -13.754 1.00 71.88 100 HIS A O 1
ATOM 786 N N . GLN A 1 101 ? -18.624 -10.536 -15.053 1.00 71.25 101 GLN A N 1
ATOM 787 C CA . GLN A 1 101 ? -20.033 -10.619 -14.634 1.00 71.25 101 GLN A CA 1
ATOM 788 C C . GLN A 1 101 ? -20.765 -11.827 -15.247 1.00 71.25 101 GLN A C 1
ATOM 790 O O . GLN A 1 101 ? -21.930 -12.079 -14.961 1.00 71.25 101 GLN A O 1
ATOM 795 N N . ARG A 1 102 ? -20.080 -12.595 -16.100 1.00 79.81 102 ARG A N 1
ATOM 796 C CA . ARG A 1 102 ? -20.598 -13.784 -16.768 1.00 79.81 102 ARG A CA 1
ATOM 797 C C . ARG A 1 102 ? -19.595 -14.920 -16.640 1.00 79.81 102 ARG A C 1
ATOM 799 O O . ARG A 1 102 ? -18.395 -14.725 -16.834 1.00 79.81 102 ARG A O 1
ATOM 806 N N . CYS A 1 103 ? -20.081 -16.122 -16.354 1.00 81.50 103 CYS A N 1
ATOM 807 C CA . CYS A 1 103 ? -19.255 -17.318 -16.357 1.00 81.50 103 CYS A CA 1
ATOM 808 C C . CYS A 1 103 ? -18.708 -17.582 -17.767 1.00 81.50 103 CYS A C 1
ATOM 810 O O . CYS A 1 103 ? -19.480 -17.812 -18.697 1.00 81.50 103 CYS A O 1
ATOM 812 N N . LEU A 1 104 ? -17.380 -17.632 -17.908 1.00 82.06 104 LEU A N 1
ATOM 813 C CA . LEU A 1 104 ? -16.702 -17.934 -19.177 1.00 82.06 104 LEU A CA 1
ATOM 814 C C . LEU A 1 104 ? -16.962 -19.362 -19.686 1.00 82.06 104 LEU A C 1
ATOM 816 O O . LEU A 1 104 ? -16.743 -19.638 -20.859 1.00 82.06 104 LEU A O 1
ATOM 820 N N . TYR A 1 105 ? -17.423 -20.269 -18.819 1.00 83.31 105 TYR A N 1
ATOM 821 C CA . TYR A 1 105 ? -17.621 -21.677 -19.165 1.00 83.31 105 TYR A CA 1
ATOM 822 C C . TYR A 1 105 ? -19.059 -22.009 -19.562 1.00 83.31 105 TYR A C 1
ATOM 824 O O . TYR A 1 105 ? -19.278 -22.666 -20.571 1.00 83.31 105 TYR A O 1
ATOM 832 N N . CYS A 1 106 ? -20.046 -21.594 -18.762 1.00 82.62 106 CYS A N 1
ATOM 833 C CA . CYS A 1 106 ? -21.455 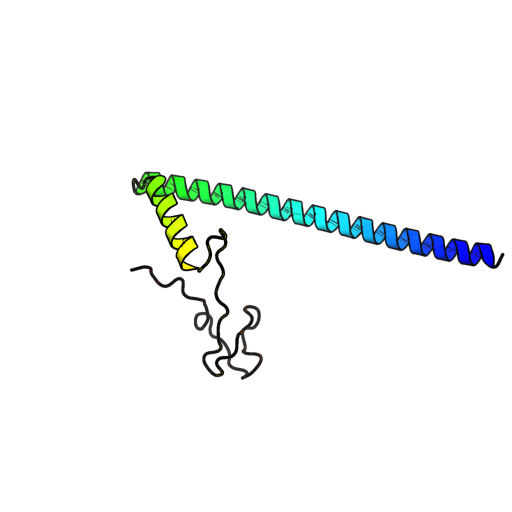-21.943 -18.987 1.00 82.62 106 CYS A CA 1
ATOM 834 C C . CYS A 1 106 ? -22.318 -20.754 -19.421 1.00 82.62 106 CYS A C 1
ATOM 836 O O . CYS A 1 106 ? -23.514 -20.916 -19.658 1.00 82.62 106 CYS A O 1
ATOM 838 N N . GLY A 1 107 ? -21.735 -19.554 -19.485 1.00 82.00 107 GLY A N 1
ATOM 839 C CA . GLY A 1 107 ? -22.417 -18.346 -19.926 1.00 82.00 107 GLY A CA 1
ATOM 840 C C . GLY A 1 107 ? -23.445 -17.782 -18.945 1.00 82.00 107 GLY A C 1
ATOM 841 O O . GLY A 1 107 ? -24.149 -16.859 -19.336 1.00 82.00 107 GLY A O 1
ATOM 842 N N . HIS A 1 108 ? -23.542 -18.305 -17.719 1.00 82.38 108 HIS A N 1
ATOM 843 C CA . HIS A 1 108 ? -24.450 -17.795 -16.690 1.00 82.38 108 HIS A CA 1
ATOM 844 C C . HIS A 1 108 ? -24.034 -16.391 -16.232 1.00 82.38 108 HIS A C 1
ATOM 846 O O . HIS A 1 108 ? -22.858 -16.169 -15.938 1.00 82.38 108 HIS A O 1
ATOM 852 N N . GLU A 1 109 ? -24.984 -15.462 -16.187 1.00 80.44 109 GLU A N 1
ATOM 853 C CA . GLU A 1 109 ? -24.786 -14.117 -15.646 1.00 80.44 109 GLU A CA 1
ATOM 854 C C . GLU A 1 109 ? -24.846 -14.165 -14.122 1.00 80.44 109 GLU A C 1
ATOM 856 O O . GLU A 1 109 ? -25.788 -14.702 -13.545 1.00 80.44 109 GLU A O 1
ATOM 861 N N . LEU A 1 110 ? -23.809 -13.638 -13.480 1.00 71.62 110 LEU A N 1
ATOM 862 C CA . LEU A 1 110 ? -23.696 -13.577 -12.030 1.00 71.62 110 LEU A CA 1
ATOM 863 C C . LEU A 1 110 ? -24.393 -12.302 -11.571 1.00 71.62 110 LEU A C 1
ATOM 865 O O . LEU A 1 110 ? -23.945 -11.199 -11.898 1.00 71.62 110 LEU A O 1
ATOM 869 N N . LYS A 1 111 ? -25.493 -12.433 -10.825 1.00 67.06 111 LYS A N 1
ATOM 870 C CA . LYS A 1 111 ? -26.141 -11.263 -10.228 1.00 67.06 111 LYS A CA 1
ATOM 871 C C . LYS A 1 111 ? -25.216 -10.639 -9.177 1.00 67.06 111 LYS A C 1
ATOM 873 O O . LYS A 1 111 ? -24.525 -11.375 -8.468 1.00 67.06 111 LYS A O 1
ATOM 878 N N . PRO A 1 112 ? -25.209 -9.303 -9.024 1.00 50.47 112 PRO A N 1
ATOM 879 C CA . PRO A 1 112 ? -24.507 -8.648 -7.925 1.00 50.47 112 PRO A CA 1
ATOM 880 C C . PRO A 1 112 ? -25.115 -9.120 -6.593 1.00 50.47 112 PRO A C 1
ATOM 882 O O . PRO A 1 112 ? -26.205 -8.700 -6.219 1.00 50.47 112 PRO A O 1
ATOM 885 N N . GLY A 1 113 ? -24.442 -10.064 -5.931 1.00 55.16 113 GLY A N 1
ATOM 886 C CA . GLY A 1 113 ? -24.903 -10.736 -4.708 1.00 55.16 113 GLY A CA 1
ATOM 887 C C . GLY A 1 113 ? -24.819 -12.267 -4.770 1.00 55.16 113 GLY A C 1
ATOM 888 O O . GLY A 1 113 ? -24.530 -12.901 -3.761 1.00 55.16 113 GLY A O 1
ATOM 889 N N . GLU A 1 114 ? -24.950 -12.871 -5.955 1.00 51.66 114 GLU A N 1
ATOM 890 C CA . GLU A 1 114 ? -24.742 -14.309 -6.192 1.00 51.66 114 GLU A CA 1
ATOM 891 C C . GLU A 1 114 ? -23.265 -14.550 -6.550 1.00 51.66 114 GLU A C 1
ATOM 893 O O . GLU A 1 114 ? -22.892 -14.696 -7.714 1.00 51.66 114 GLU A O 1
ATOM 898 N N . GLY A 1 115 ? -22.392 -14.504 -5.541 1.00 45.47 115 GLY A N 1
ATOM 899 C CA . GLY A 1 115 ? -20.938 -14.666 -5.713 1.00 45.47 115 GLY A CA 1
ATOM 900 C C . GLY A 1 115 ? -20.088 -13.615 -5.000 1.00 45.47 115 GLY A C 1
ATOM 901 O O . GLY A 1 115 ? -18.872 -13.560 -5.193 1.00 45.47 115 GLY A O 1
ATOM 902 N N . MET A 1 116 ? -20.693 -12.771 -4.164 1.00 41.78 116 MET A N 1
ATOM 903 C CA . MET A 1 116 ? -19.935 -12.060 -3.142 1.00 41.78 116 MET A CA 1
ATOM 904 C C . MET A 1 116 ? -19.657 -13.074 -2.039 1.00 41.78 116 MET A C 1
ATOM 906 O O . MET A 1 116 ? -20.575 -13.485 -1.337 1.00 41.78 116 MET A O 1
ATOM 910 N N . GLY A 1 117 ? -18.402 -13.528 -1.953 1.00 42.25 117 GLY A N 1
ATOM 911 C CA . GLY A 1 117 ? -17.923 -14.339 -0.841 1.00 42.25 117 GLY A CA 1
ATOM 912 C C . GLY A 1 117 ? -18.392 -13.698 0.454 1.00 42.25 117 GLY A C 1
ATOM 913 O O . GLY A 1 117 ? -18.001 -12.578 0.777 1.00 42.25 117 GLY A O 1
ATOM 914 N N . VAL A 1 118 ? -19.323 -14.392 1.094 1.00 42.47 118 VAL A N 1
ATOM 915 C CA . VAL A 1 118 ? -19.986 -14.015 2.328 1.00 42.47 118 VAL A CA 1
ATOM 916 C C . VAL A 1 118 ? -18.902 -13.680 3.349 1.00 42.47 118 VAL A C 1
ATOM 918 O O . VAL A 1 118 ? -18.233 -14.571 3.861 1.00 42.47 118 VAL A O 1
ATOM 921 N N . PHE A 1 119 ? -18.777 -12.401 3.703 1.00 42.88 119 PHE A N 1
ATOM 922 C CA . PHE A 1 119 ? -18.691 -12.080 5.121 1.00 42.88 119 PHE A CA 1
ATOM 923 C C . PHE A 1 119 ? -20.029 -12.545 5.703 1.00 42.88 119 PHE A C 1
ATOM 925 O O . PHE A 1 119 ? -21.003 -11.794 5.729 1.00 42.88 119 PHE A O 1
ATOM 932 N N . GLY A 1 120 ? -20.128 -13.839 6.015 1.00 34.97 120 GLY A N 1
ATOM 933 C CA . GLY A 1 120 ? -21.264 -14.357 6.761 1.00 34.97 120 GLY A CA 1
ATOM 934 C C . GLY A 1 120 ? -21.290 -13.648 8.116 1.00 34.97 120 GLY A C 1
ATOM 935 O O . GLY A 1 120 ? -20.216 -13.345 8.645 1.00 34.97 120 GLY A O 1
ATOM 936 N N . PRO A 1 121 ? -22.470 -13.333 8.673 1.00 34.94 121 PRO A N 1
ATOM 937 C CA . PRO A 1 121 ? -22.528 -12.802 10.022 1.00 34.94 121 PRO A CA 1
ATOM 938 C C . PRO A 1 121 ? -21.897 -13.843 10.945 1.00 34.94 121 PRO A C 1
ATOM 940 O O . PRO A 1 121 ? -22.311 -15.002 10.953 1.00 34.94 121 PRO A O 1
ATOM 943 N N . VAL A 1 122 ? -20.859 -13.440 11.674 1.00 38.38 122 VAL A N 1
ATOM 944 C CA . VAL A 1 122 ? -20.363 -14.225 12.800 1.00 38.38 122 VAL A CA 1
ATOM 945 C C . VAL A 1 122 ? -21.437 -14.109 13.877 1.00 38.38 122 VAL A C 1
ATOM 947 O O . VAL A 1 122 ? -21.545 -13.063 14.517 1.00 38.38 122 VAL A O 1
ATOM 950 N N . LEU A 1 123 ? -22.294 -15.128 13.960 1.00 35.75 123 LEU A N 1
ATOM 951 C CA . LEU A 1 123 ? -23.104 -15.421 15.141 1.00 35.75 123 LEU A CA 1
ATOM 952 C C . LEU A 1 123 ? -22.234 -16.154 16.160 1.00 35.75 123 LEU A C 1
ATOM 954 O O . LEU A 1 123 ? -21.457 -17.034 15.721 1.00 35.75 123 LEU A O 1
#

Foldseek 3Di:
DVVVVVVVVVVVVVVVVVVVVVVVVVVVVVVVVVVVVVVVVVVVVVVVVVVVCCVVPVDDPVNVVVVQQVQCVVCPDVPSDDDQDFFADPVPRHTDDPVDQADPPPRDGQDPVNTPRDPDPPD

Sequence (123 aa):
MLWDLMQQAQISQMSGEAARAGARADNVEMKLQRAEQRVDRLALLCMAMWTLLSEKTGITEEELHNRVREIDLADGSLDGKVRVQPQACPKCNRTLSKKHQRCLYCGHELKPGEGMGVFGPVL

Radius of gyration: 25.43 Å; chains: 1; bounding box: 59×32×69 Å